Protein AF-A0A6P2NGZ5-F1 (afdb_monomer)

pLDDT: mean 77.09, std 21.37, range [30.56, 97.25]

Solvent-accessible surface area (backbone atoms only — not comparable to full-atom values): 7191 Å² total; per-residue (Å²): 136,80,86,73,79,89,61,86,54,45,86,47,71,86,65,58,62,72,56,55,51,50,40,60,77,66,50,38,72,83,60,34,51,68,55,57,45,31,73,75,40,67,64,70,45,71,59,50,76,79,65,37,74,49,74,68,31,39,50,52,50,52,53,35,40,76,71,25,47,60,45,35,41,33,40,24,44,73,50,99,85,70,42,37,24,35,30,42,38,46,42,67,55,73,81,79,72,92,73,89,81,86,84,76,80,79,72,94,78,68,79,47,80,27,54,34,45,43,71

Structure (mmCIF, N/CA/C/O backbone):
data_AF-A0A6P2NGZ5-F1
#
_entry.id   AF-A0A6P2NGZ5-F1
#
loop_
_atom_site.group_PDB
_atom_site.id
_atom_site.type_symbol
_atom_site.label_atom_id
_atom_site.label_alt_id
_atom_site.label_comp_id
_atom_site.label_asym_id
_atom_site.label_entity_id
_atom_site.label_seq_id
_atom_site.pdbx_PDB_ins_code
_atom_site.Cartn_x
_atom_site.Cartn_y
_atom_site.Cartn_z
_atom_site.occupancy
_atom_site.B_iso_or_equiv
_atom_site.auth_seq_id
_atom_site.auth_comp_id
_atom_site.auth_asym_id
_atom_site.auth_atom_id
_atom_site.pdbx_PDB_model_num
ATOM 1 N N . MET A 1 1 ? -7.197 5.105 23.621 1.00 37.38 1 MET A N 1
ATOM 2 C CA . MET A 1 1 ? -6.869 5.288 22.191 1.00 37.38 1 MET A CA 1
ATOM 3 C C . MET A 1 1 ? -5.358 5.395 22.084 1.00 37.38 1 MET A C 1
ATOM 5 O O . MET A 1 1 ? -4.811 6.483 22.178 1.00 37.38 1 MET A O 1
ATOM 9 N N . THR A 1 2 ? -4.663 4.263 22.057 1.00 38.53 2 THR A N 1
ATOM 10 C CA . THR A 1 2 ? -3.196 4.223 22.032 1.00 38.53 2 THR A CA 1
ATOM 11 C C . THR A 1 2 ? -2.743 4.503 20.604 1.00 38.53 2 THR A C 1
ATOM 13 O O . THR A 1 2 ? -3.074 3.744 19.697 1.00 38.53 2 THR A O 1
ATOM 16 N N . GLY A 1 3 ? -2.045 5.621 20.397 1.00 42.06 3 GLY A N 1
ATOM 17 C CA . GLY A 1 3 ? -1.433 5.972 19.118 1.00 42.06 3 GLY A CA 1
ATOM 18 C C . GLY A 1 3 ? -0.344 4.964 18.770 1.00 42.06 3 GLY A C 1
ATOM 19 O O . GLY A 1 3 ? 0.801 5.117 19.182 1.00 42.06 3 GLY A O 1
ATOM 20 N N . GLY A 1 4 ? -0.720 3.899 18.066 1.00 55.09 4 GLY A N 1
ATOM 21 C CA . GLY A 1 4 ? 0.222 2.941 17.512 1.00 55.09 4 GLY A CA 1
ATOM 22 C C . GLY A 1 4 ? 0.927 3.568 16.317 1.00 55.09 4 GLY A C 1
ATOM 23 O O . GLY A 1 4 ? 0.296 3.865 15.306 1.00 55.09 4 GLY A O 1
ATOM 24 N N . THR A 1 5 ? 2.233 3.788 16.429 1.00 62.03 5 THR A N 1
ATOM 25 C CA . THR A 1 5 ? 3.067 4.142 15.279 1.00 62.03 5 THR A CA 1
ATOM 26 C C . THR A 1 5 ? 3.086 2.961 14.314 1.00 62.03 5 THR A C 1
ATOM 28 O O . THR A 1 5 ? 3.597 1.899 14.671 1.00 62.03 5 THR A O 1
ATOM 31 N N . LEU A 1 6 ? 2.561 3.141 13.098 1.00 66.62 6 LEU A N 1
ATOM 32 C CA . LEU A 1 6 ? 2.711 2.146 12.037 1.00 66.62 6 LEU A CA 1
ATOM 33 C C . LEU A 1 6 ? 4.197 2.031 11.688 1.00 66.62 6 LEU A C 1
ATOM 35 O O . LEU A 1 6 ? 4.858 3.028 11.390 1.00 66.62 6 LEU A O 1
ATOM 39 N N . LYS A 1 7 ? 4.730 0.813 11.738 1.00 71.88 7 LYS A N 1
ATOM 40 C CA . LYS A 1 7 ? 6.103 0.514 11.335 1.00 71.88 7 LYS A CA 1
ATOM 41 C C . LYS A 1 7 ? 6.085 -0.435 10.148 1.00 71.88 7 LYS A C 1
ATOM 43 O O . LYS A 1 7 ? 5.131 -1.167 9.926 1.00 71.88 7 LYS A O 1
ATOM 48 N N . ILE A 1 8 ? 7.138 -0.357 9.341 1.00 73.19 8 ILE A N 1
ATOM 49 C CA . ILE A 1 8 ? 7.365 -1.318 8.269 1.00 73.19 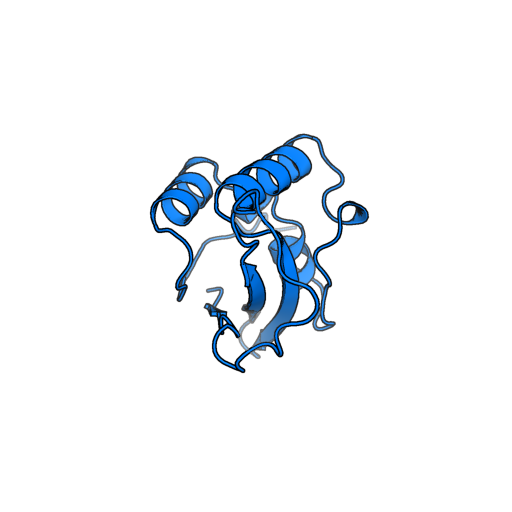8 ILE A CA 1
ATOM 50 C C . ILE A 1 8 ? 8.158 -2.472 8.870 1.00 73.19 8 ILE A C 1
ATOM 52 O O . ILE A 1 8 ? 9.348 -2.317 9.133 1.00 73.19 8 ILE A O 1
ATOM 56 N N . GLY A 1 9 ? 7.514 -3.621 9.031 1.00 76.19 9 GLY A N 1
ATOM 57 C CA . GLY A 1 9 ? 8.176 -4.874 9.357 1.00 76.19 9 GLY A CA 1
ATOM 58 C C . GLY A 1 9 ? 9.124 -5.362 8.268 1.00 76.19 9 GLY A C 1
ATOM 59 O O . GLY A 1 9 ? 10.340 -5.379 8.449 1.00 76.19 9 GLY A O 1
ATOM 60 N N . ARG A 1 10 ? 8.577 -5.787 7.119 1.00 81.81 10 ARG A N 1
ATOM 61 C CA . ARG A 1 10 ? 9.376 -6.365 6.027 1.00 81.81 10 ARG A CA 1
ATOM 62 C C . ARG A 1 10 ? 8.776 -6.111 4.647 1.00 81.81 10 ARG A C 1
ATOM 64 O O . ARG A 1 10 ? 7.707 -6.598 4.325 1.00 81.81 10 ARG A O 1
ATOM 71 N N . ILE A 1 11 ? 9.517 -5.452 3.761 1.00 80.25 11 ILE A N 1
ATOM 72 C CA . ILE A 1 11 ? 9.100 -5.303 2.357 1.00 80.25 11 ILE A CA 1
ATOM 73 C C . ILE A 1 11 ? 9.779 -6.375 1.507 1.00 80.25 11 ILE A C 1
ATOM 75 O O . ILE A 1 11 ? 11.004 -6.458 1.487 1.00 80.25 11 ILE A O 1
ATOM 79 N N . LEU A 1 12 ? 8.980 -7.158 0.779 1.00 83.81 12 LEU A N 1
ATOM 80 C CA . LEU A 1 12 ? 9.439 -8.033 -0.298 1.00 83.81 12 LEU A CA 1
ATOM 81 C C . LEU A 1 12 ? 8.868 -7.510 -1.604 1.00 83.81 12 LEU A C 1
ATOM 83 O O . LEU A 1 12 ? 7.679 -7.654 -1.862 1.00 83.81 12 LEU A O 1
ATOM 87 N N . SER A 1 13 ? 9.694 -6.851 -2.403 1.00 81.81 13 SER A N 1
ATOM 88 C CA . SER A 1 13 ? 9.228 -6.160 -3.595 1.00 81.81 13 SER A CA 1
ATOM 89 C C . SER A 1 13 ? 10.282 -6.205 -4.688 1.00 81.81 13 SER A C 1
ATOM 91 O O . SER A 1 13 ? 11.476 -6.200 -4.409 1.00 81.81 13 SER A O 1
ATOM 93 N N . ASN A 1 14 ? 9.811 -6.226 -5.926 1.00 82.50 14 ASN A N 1
ATOM 94 C CA . ASN A 1 14 ? 10.589 -5.986 -7.136 1.00 82.50 14 ASN A CA 1
ATOM 95 C C . ASN A 1 14 ? 10.386 -4.551 -7.669 1.00 82.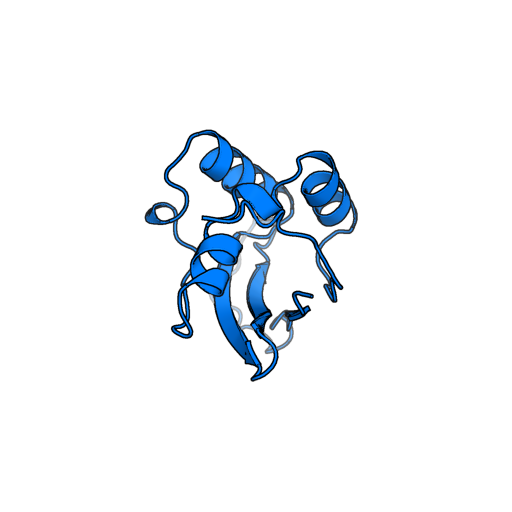50 14 ASN A C 1
ATOM 97 O O . ASN A 1 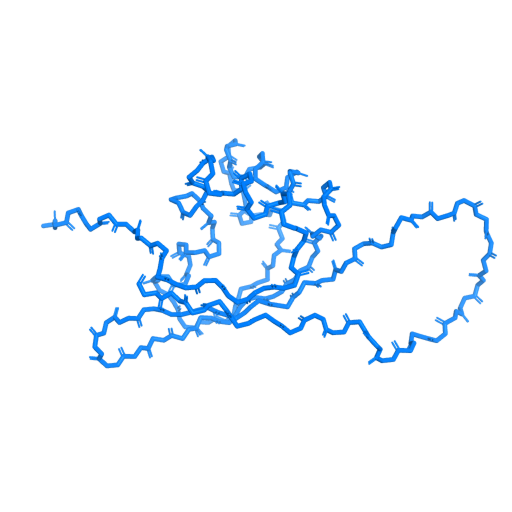14 ? 10.696 -4.279 -8.826 1.00 82.50 14 ASN A O 1
ATOM 101 N N . TYR A 1 15 ? 9.822 -3.642 -6.866 1.00 86.12 15 TYR A N 1
ATOM 102 C CA . TYR A 1 15 ? 9.737 -2.231 -7.233 1.00 86.12 15 TYR A CA 1
ATOM 103 C C . TYR A 1 15 ? 11.139 -1.639 -7.396 1.00 86.12 15 TYR A C 1
ATOM 105 O O . TYR A 1 15 ? 12.071 -2.095 -6.729 1.00 86.12 15 TYR A O 1
ATOM 113 N N . PRO A 1 16 ? 11.298 -0.589 -8.222 1.00 88.25 16 PRO A N 1
ATOM 114 C CA . PRO A 1 16 ? 12.570 0.112 -8.329 1.00 88.25 16 PRO A CA 1
ATOM 115 C C . PRO A 1 16 ? 13.070 0.533 -6.942 1.00 88.25 16 PRO A C 1
ATOM 117 O O . PRO A 1 16 ? 12.332 1.180 -6.196 1.00 88.25 16 PRO A O 1
ATOM 120 N N . GLU A 1 17 ? 14.318 0.210 -6.589 1.00 88.31 17 GLU A N 1
ATOM 121 C CA . GLU A 1 17 ? 14.842 0.522 -5.247 1.00 88.31 17 GLU A CA 1
ATOM 122 C C . GLU A 1 17 ? 14.783 2.029 -4.960 1.00 88.31 17 GLU A C 1
ATOM 124 O O . GLU A 1 17 ? 14.466 2.440 -3.850 1.00 88.31 17 GLU A O 1
ATOM 129 N N . ALA A 1 18 ? 14.967 2.869 -5.984 1.00 90.50 18 ALA A N 1
ATOM 130 C CA . ALA A 1 18 ? 14.803 4.317 -5.872 1.00 90.50 18 ALA A CA 1
ATOM 131 C C . ALA A 1 18 ? 13.399 4.730 -5.384 1.00 90.50 18 ALA A C 1
ATOM 133 O O . ALA A 1 18 ? 13.269 5.668 -4.596 1.00 90.50 18 ALA A O 1
ATOM 134 N N . TRP A 1 19 ? 12.349 4.015 -5.803 1.00 91.06 19 TRP A N 1
ATOM 135 C CA . TRP A 1 19 ? 11.002 4.234 -5.284 1.00 91.06 19 TRP A CA 1
ATOM 136 C C . TRP A 1 19 ? 10.878 3.770 -3.832 1.00 91.06 19 TRP A C 1
ATOM 138 O O . TRP A 1 19 ? 10.313 4.493 -3.013 1.00 91.06 19 TRP A O 1
ATOM 148 N N . LEU A 1 20 ? 11.426 2.599 -3.488 1.00 89.62 20 LEU A N 1
ATOM 149 C CA . LEU A 1 20 ? 11.391 2.083 -2.117 1.00 89.62 20 LEU A CA 1
ATOM 150 C C . LEU A 1 20 ? 12.127 3.011 -1.137 1.00 89.62 20 LEU A C 1
ATOM 152 O O . LEU A 1 20 ? 11.606 3.285 -0.054 1.00 89.62 20 LEU A O 1
ATOM 156 N N . SER A 1 21 ? 13.286 3.547 -1.520 1.00 91.06 21 SER A N 1
ATOM 157 C CA . SER A 1 21 ? 14.021 4.553 -0.742 1.00 91.06 21 SER A CA 1
ATOM 158 C C . SER A 1 21 ? 13.197 5.818 -0.546 1.00 91.06 21 SER A C 1
ATOM 160 O O . SER A 1 21 ? 12.948 6.209 0.595 1.00 91.06 21 SER A O 1
ATOM 162 N N . ARG A 1 22 ? 12.649 6.386 -1.630 1.00 92.19 22 ARG A N 1
ATOM 163 C CA . ARG A 1 22 ? 11.778 7.567 -1.550 1.00 92.19 22 ARG A CA 1
ATOM 164 C C . ARG A 1 22 ? 10.567 7.328 -0.648 1.00 92.19 22 ARG A C 1
ATOM 166 O O . ARG A 1 22 ? 10.199 8.201 0.134 1.00 92.19 22 ARG A O 1
ATOM 173 N N . TYR A 1 23 ? 9.952 6.152 -0.745 1.00 89.38 23 TYR A N 1
ATOM 174 C CA . TYR A 1 23 ? 8.797 5.775 0.062 1.00 89.38 23 TYR A CA 1
ATOM 175 C C . TYR A 1 23 ? 9.118 5.773 1.562 1.00 89.38 23 TYR A C 1
ATOM 177 O O . TYR A 1 23 ? 8.323 6.266 2.366 1.00 89.38 23 TYR A O 1
ATOM 185 N N . ARG A 1 24 ? 10.293 5.250 1.940 1.00 89.62 24 ARG A N 1
ATOM 186 C CA . ARG A 1 24 ? 10.781 5.244 3.328 1.00 89.62 24 ARG A CA 1
ATOM 187 C C . ARG A 1 24 ? 11.137 6.655 3.802 1.00 89.62 24 ARG A C 1
ATOM 189 O O . ARG A 1 24 ? 10.655 7.068 4.851 1.00 89.62 24 ARG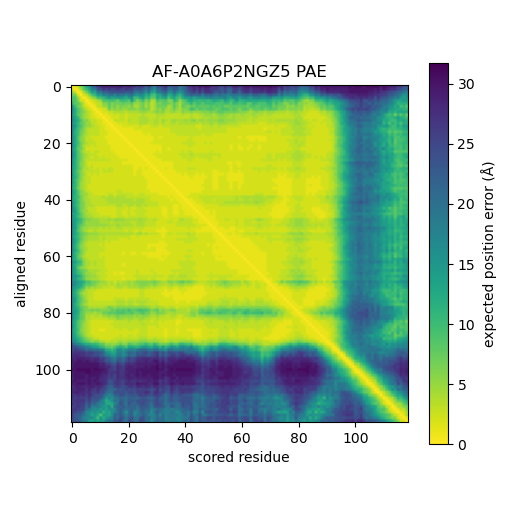 A O 1
ATOM 196 N N . GLU A 1 25 ? 11.917 7.402 3.021 1.00 93.12 25 GLU A N 1
ATOM 197 C CA . GLU A 1 25 ? 12.368 8.767 3.345 1.00 93.12 25 GLU A CA 1
ATOM 198 C C . GLU A 1 25 ? 11.205 9.738 3.561 1.00 93.12 25 GLU A C 1
ATOM 200 O O . GLU A 1 25 ? 11.240 10.575 4.460 1.00 93.12 25 GLU A O 1
ATOM 205 N N . ARG A 1 26 ? 10.148 9.612 2.753 1.00 92.06 26 ARG A N 1
ATOM 206 C CA . ARG A 1 26 ? 8.941 10.442 2.846 1.00 92.06 26 ARG A CA 1
ATOM 207 C C . ARG A 1 26 ? 7.915 9.920 3.854 1.00 92.06 26 ARG A C 1
ATOM 209 O O . ARG A 1 26 ? 6.827 10.481 3.938 1.00 92.06 26 ARG A O 1
ATOM 216 N N . ALA A 1 27 ? 8.233 8.852 4.591 1.00 90.06 27 ALA A N 1
ATOM 217 C CA . ALA A 1 27 ? 7.334 8.197 5.541 1.00 90.06 27 ALA A CA 1
ATOM 218 C C . ALA A 1 27 ? 5.948 7.871 4.945 1.00 90.06 27 ALA A C 1
ATOM 220 O O . ALA A 1 27 ? 4.924 7.940 5.630 1.00 90.06 27 ALA A O 1
ATOM 221 N N . TYR A 1 28 ? 5.906 7.477 3.666 1.00 90.75 28 TYR A N 1
ATOM 222 C CA . TYR A 1 28 ? 4.652 7.304 2.931 1.00 90.75 28 TYR A CA 1
ATOM 223 C C . TYR A 1 28 ? 3.745 6.208 3.499 1.00 90.75 28 TYR A C 1
ATOM 225 O O . TYR A 1 28 ? 2.542 6.262 3.271 1.00 90.75 28 TYR A O 1
ATOM 233 N N . LEU A 1 29 ? 4.261 5.279 4.317 1.00 89.25 29 LEU A N 1
ATOM 234 C CA . LEU A 1 29 ? 3.427 4.313 5.047 1.00 89.25 29 LEU A CA 1
ATOM 235 C C . LEU A 1 29 ? 2.307 4.984 5.851 1.00 89.25 29 LEU A C 1
ATOM 237 O O . LEU A 1 29 ? 1.203 4.454 5.889 1.00 89.25 29 LEU A O 1
ATOM 241 N N . MET A 1 30 ? 2.579 6.140 6.458 1.00 88.06 30 MET A N 1
ATOM 242 C CA . MET A 1 30 ? 1.623 6.811 7.341 1.00 88.06 30 MET A CA 1
ATOM 243 C C . MET A 1 30 ? 0.419 7.393 6.600 1.00 88.06 30 MET A C 1
ATOM 245 O O . MET A 1 30 ? -0.620 7.622 7.213 1.00 88.06 30 MET A O 1
ATOM 249 N N . ILE A 1 31 ? 0.566 7.648 5.300 1.00 92.50 31 ILE A N 1
ATOM 250 C CA . ILE A 1 31 ? -0.454 8.310 4.485 1.00 92.50 31 ILE A CA 1
ATOM 251 C C . ILE A 1 31 ? -0.968 7.433 3.342 1.00 92.50 31 ILE A C 1
ATOM 253 O O . ILE A 1 31 ? -1.966 7.790 2.722 1.00 92.50 31 ILE A O 1
ATOM 257 N N . ASP A 1 32 ? -0.308 6.309 3.047 1.00 92.81 32 ASP A N 1
ATOM 258 C CA . ASP A 1 32 ? -0.663 5.418 1.945 1.00 92.81 32 ASP A CA 1
ATOM 259 C C . ASP A 1 32 ? -2.085 4.864 2.143 1.00 92.81 32 ASP A C 1
ATOM 261 O O . ASP A 1 32 ? -2.309 4.077 3.070 1.00 92.81 32 ASP A O 1
ATOM 265 N N . PRO A 1 33 ? -3.050 5.220 1.273 1.00 94.19 33 PRO A N 1
ATOM 266 C CA . PRO A 1 33 ? -4.424 4.753 1.411 1.00 94.19 33 PRO A CA 1
ATOM 267 C C . PRO A 1 33 ? -4.530 3.229 1.322 1.00 94.19 33 PRO A C 1
ATOM 269 O O . PRO A 1 33 ? -5.426 2.652 1.930 1.00 94.19 33 PRO A O 1
ATOM 272 N N . ILE A 1 34 ? -3.598 2.556 0.638 1.00 93.75 34 ILE A N 1
ATOM 273 C CA . ILE A 1 34 ? -3.537 1.092 0.600 1.00 93.75 34 ILE A CA 1
ATOM 274 C C . ILE A 1 34 ? -3.158 0.532 1.971 1.00 93.75 34 ILE A C 1
ATOM 276 O O . ILE A 1 34 ? -3.758 -0.444 2.420 1.00 93.75 34 ILE A O 1
ATOM 280 N N . ALA A 1 35 ? -2.169 1.130 2.638 1.00 91.50 35 ALA A N 1
ATOM 281 C CA . ALA A 1 35 ? -1.752 0.702 3.969 1.00 91.50 35 ALA A CA 1
ATOM 282 C C . ALA A 1 35 ? -2.862 0.960 4.996 1.00 91.50 35 ALA A C 1
ATOM 284 O O . ALA A 1 35 ? -3.208 0.066 5.762 1.00 91.50 35 ALA A O 1
ATOM 285 N N . LEU A 1 36 ? -3.478 2.143 4.956 1.00 92.19 36 LEU A N 1
ATOM 286 C CA . LEU A 1 36 ? -4.589 2.507 5.838 1.00 92.19 36 LEU A CA 1
ATOM 287 C C . LEU A 1 36 ? -5.817 1.604 5.635 1.00 92.19 36 LEU A C 1
ATOM 289 O O . LEU A 1 36 ? -6.426 1.155 6.608 1.00 92.19 36 LEU A O 1
ATOM 293 N N . HIS A 1 37 ? -6.156 1.280 4.383 1.00 94.31 37 HIS A N 1
ATOM 294 C CA . HIS A 1 37 ? -7.205 0.306 4.070 1.00 94.31 37 HIS A CA 1
ATOM 295 C C . HIS A 1 37 ? -6.860 -1.078 4.617 1.00 94.31 37 HIS A C 1
ATOM 297 O O . HIS A 1 37 ? -7.686 -1.705 5.277 1.00 94.31 37 HIS A O 1
ATOM 303 N N . ALA A 1 38 ? -5.620 -1.532 4.417 1.00 91.19 38 ALA A N 1
ATOM 304 C CA . ALA A 1 38 ? -5.175 -2.823 4.923 1.00 91.19 38 ALA A CA 1
ATOM 305 C C . ALA A 1 38 ? -5.226 -2.915 6.452 1.00 91.19 38 ALA A C 1
ATOM 307 O O . ALA A 1 38 ? -5.422 -4.006 6.961 1.00 91.19 38 ALA A O 1
ATOM 308 N N . MET A 1 39 ? -5.116 -1.811 7.195 1.00 89.38 39 MET A N 1
ATOM 309 C CA . MET A 1 39 ? -5.266 -1.822 8.658 1.00 89.38 39 MET A CA 1
ATOM 310 C C . MET A 1 39 ? -6.708 -2.035 9.134 1.00 89.38 39 MET A C 1
ATOM 312 O O . MET A 1 39 ? -6.918 -2.403 10.286 1.00 89.38 39 MET A O 1
ATOM 316 N N . SER A 1 40 ? -7.705 -1.772 8.288 1.00 91.25 40 SER A N 1
ATOM 317 C CA . SER A 1 40 ? -9.116 -1.706 8.697 1.00 91.25 40 SER A CA 1
ATOM 318 C C . SER A 1 40 ? -10.034 -2.667 7.943 1.00 91.25 40 SER A C 1
ATOM 320 O O . SER A 1 40 ? -11.175 -2.864 8.355 1.00 91.25 40 SER A O 1
ATOM 322 N N . SER A 1 41 ? -9.553 -3.291 6.865 1.00 94.12 41 SER A N 1
ATOM 323 C CA . SER A 1 41 ? -10.347 -4.171 6.011 1.00 94.12 41 SER A CA 1
ATOM 324 C C . SER A 1 41 ? -9.538 -5.360 5.492 1.00 94.12 41 SER A C 1
ATOM 326 O O . SER A 1 41 ? -8.328 -5.270 5.304 1.00 94.12 41 SER A O 1
ATOM 328 N N . LEU A 1 42 ? -10.243 -6.459 5.209 1.00 93.62 42 LEU A N 1
ATOM 329 C CA . LEU A 1 42 ? -9.743 -7.639 4.493 1.00 93.62 42 LEU A CA 1
ATOM 330 C C . LEU A 1 42 ? -10.161 -7.657 3.014 1.00 93.62 42 LEU A C 1
ATOM 332 O O . LEU A 1 42 ? -9.774 -8.550 2.263 1.00 93.62 42 LEU A O 1
ATOM 336 N N . THR A 1 43 ? -10.974 -6.693 2.574 1.00 97.25 43 THR A N 1
ATOM 337 C CA . THR A 1 43 ? -11.443 -6.649 1.186 1.00 97.25 43 THR A CA 1
ATOM 338 C C . THR A 1 43 ? -10.331 -6.172 0.254 1.00 97.25 43 THR A C 1
ATOM 340 O O . THR A 1 43 ? -9.592 -5.251 0.622 1.00 97.25 43 THR A O 1
ATOM 343 N N . PRO A 1 44 ? -10.234 -6.705 -0.977 1.00 95.94 44 PRO A N 1
ATOM 344 C CA . PRO A 1 44 ? -9.320 -6.162 -1.971 1.00 95.94 44 PRO A CA 1
ATOM 345 C C . PRO A 1 44 ? -9.603 -4.680 -2.250 1.00 95.94 44 PRO A C 1
ATOM 347 O O . PRO A 1 44 ? -10.759 -4.249 -2.233 1.00 95.94 44 PRO A O 1
ATOM 350 N N . ILE A 1 45 ? -8.555 -3.907 -2.528 1.00 95.44 45 ILE A N 1
ATOM 351 C CA . ILE A 1 45 ? -8.644 -2.491 -2.905 1.00 95.44 45 ILE A CA 1
ATOM 352 C C . ILE A 1 45 ? -7.960 -2.257 -4.250 1.00 95.44 45 ILE A C 1
ATOM 354 O O . ILE A 1 45 ? -6.817 -2.657 -4.468 1.00 95.44 45 ILE A O 1
ATOM 358 N N . ILE A 1 46 ? -8.676 -1.599 -5.160 1.00 95.12 46 ILE A N 1
ATOM 359 C CA . ILE A 1 46 ? -8.164 -1.210 -6.476 1.00 95.12 46 ILE A CA 1
ATOM 360 C C . ILE A 1 46 ? -7.498 0.159 -6.356 1.00 95.12 46 ILE A C 1
ATOM 362 O O . ILE A 1 46 ? -8.059 1.090 -5.777 1.00 95.12 46 ILE A O 1
ATOM 366 N N . TRP A 1 47 ? -6.309 0.289 -6.935 1.00 92.44 47 TRP A N 1
ATOM 367 C CA . TRP A 1 47 ? -5.571 1.542 -6.990 1.00 92.44 47 TRP A CA 1
ATOM 368 C C . TRP A 1 47 ? -6.237 2.443 -8.030 1.00 92.44 47 TRP A C 1
ATOM 370 O O . TRP A 1 47 ? -6.052 2.259 -9.229 1.00 92.44 47 TRP A O 1
ATOM 380 N N . CYS A 1 48 ? -7.026 3.416 -7.583 1.00 89.81 48 CYS A N 1
ATOM 381 C CA . CYS A 1 48 ? -7.642 4.414 -8.453 1.00 89.81 48 CYS A CA 1
ATOM 382 C C . CYS A 1 48 ? -7.463 5.815 -7.871 1.00 89.81 48 CYS A C 1
ATOM 384 O O . CYS A 1 48 ? -7.279 5.983 -6.669 1.00 89.81 48 CYS A O 1
ATOM 386 N N . ASP A 1 49 ? -7.544 6.852 -8.699 1.00 90.25 49 ASP A N 1
ATOM 387 C CA . ASP A 1 49 ? -7.223 8.213 -8.244 1.00 90.25 49 ASP A CA 1
ATOM 388 C C . ASP A 1 49 ? -8.156 8.715 -7.127 1.00 90.25 49 ASP A C 1
ATOM 390 O O . ASP A 1 49 ? -7.776 9.572 -6.336 1.00 90.25 49 ASP A O 1
ATOM 394 N N . ARG A 1 50 ? -9.343 8.109 -6.982 1.00 92.56 50 ARG A N 1
ATOM 395 C CA . ARG A 1 50 ? -10.294 8.415 -5.906 1.00 92.56 50 ARG A CA 1
ATOM 396 C C . ARG A 1 50 ? -9.785 8.040 -4.510 1.00 92.56 50 ARG A C 1
ATOM 398 O O . ARG A 1 50 ? -10.149 8.725 -3.561 1.00 92.56 50 ARG A O 1
ATOM 405 N N . ILE A 1 51 ? -8.986 6.976 -4.363 1.00 94.19 51 ILE A N 1
ATOM 406 C CA . ILE A 1 51 ? -8.506 6.552 -3.033 1.00 94.19 51 ILE A CA 1
ATOM 407 C C . ILE A 1 51 ? -7.346 7.423 -2.526 1.00 94.19 51 ILE A C 1
ATOM 409 O O . ILE A 1 51 ? -7.063 7.426 -1.334 1.00 94.19 51 ILE A O 1
ATOM 413 N N . PHE A 1 52 ? -6.703 8.192 -3.411 1.00 94.31 52 PHE A N 1
ATOM 414 C CA . PHE A 1 52 ? -5.646 9.148 -3.075 1.00 94.31 52 PHE A CA 1
ATOM 415 C C . PHE A 1 52 ? -6.257 10.547 -2.900 1.00 94.31 52 PHE A C 1
ATOM 417 O O . PHE A 1 52 ? -6.202 11.403 -3.785 1.00 94.31 52 PHE A O 1
ATOM 424 N N . ALA A 1 53 ? -6.912 10.755 -1.760 1.00 93.69 53 ALA A N 1
ATOM 425 C CA . ALA A 1 53 ? -7.769 11.910 -1.523 1.00 93.69 53 ALA A CA 1
ATOM 426 C C . ALA A 1 53 ? -6.995 13.179 -1.134 1.00 93.69 53 ALA A C 1
ATOM 428 O O . ALA A 1 53 ? -7.328 14.259 -1.631 1.00 93.69 53 ALA A O 1
ATOM 429 N N . THR A 1 54 ? -5.984 13.066 -0.265 1.00 96.25 54 THR A N 1
ATOM 430 C CA . THR A 1 54 ? -5.220 14.229 0.223 1.00 96.25 54 THR A CA 1
ATOM 431 C C . THR A 1 54 ? -4.154 14.681 -0.773 1.00 96.25 54 THR A C 1
ATOM 433 O O . THR A 1 54 ? -3.781 13.945 -1.689 1.00 96.25 54 THR A O 1
ATOM 436 N N . THR A 1 55 ? -3.636 15.897 -0.598 1.00 95.88 55 THR A N 1
ATOM 437 C CA . THR A 1 55 ? -2.545 16.425 -1.429 1.00 95.88 55 THR A CA 1
ATOM 438 C C . THR A 1 55 ? -1.313 15.524 -1.360 1.00 95.88 55 THR A C 1
ATOM 440 O O . THR A 1 55 ? -0.767 15.143 -2.390 1.00 95.88 55 THR A O 1
ATOM 443 N N . GLU A 1 56 ? -0.940 15.081 -0.164 1.00 95.50 56 GLU A N 1
ATOM 444 C CA . GLU A 1 56 ? 0.209 14.207 0.078 1.00 95.50 56 GLU A CA 1
ATOM 445 C C . GLU A 1 56 ? -0.009 12.813 -0.530 1.00 95.50 56 GLU A C 1
ATOM 447 O O . GLU A 1 56 ? 0.907 12.219 -1.099 1.00 95.50 56 GLU A O 1
ATOM 452 N N . GLN A 1 57 ? -1.241 12.295 -0.476 1.00 95.44 57 GLN A N 1
ATOM 453 C CA . GLN A 1 57 ? -1.598 11.038 -1.137 1.00 95.44 57 GLN A CA 1
ATOM 454 C C . GLN A 1 57 ? -1.515 11.152 -2.662 1.00 95.44 57 GLN A C 1
ATOM 456 O O . GLN A 1 57 ? -1.072 10.217 -3.330 1.00 95.44 57 GLN A O 1
ATOM 461 N N . ARG A 1 58 ? -1.898 12.299 -3.231 1.00 95.44 58 ARG A N 1
ATOM 462 C CA . ARG A 1 58 ? -1.738 12.564 -4.667 1.00 95.44 58 ARG A CA 1
ATOM 463 C C . ARG A 1 58 ? -0.271 12.685 -5.059 1.00 95.44 58 ARG A C 1
ATOM 465 O O . ARG A 1 58 ? 0.109 12.164 -6.102 1.00 95.44 58 ARG 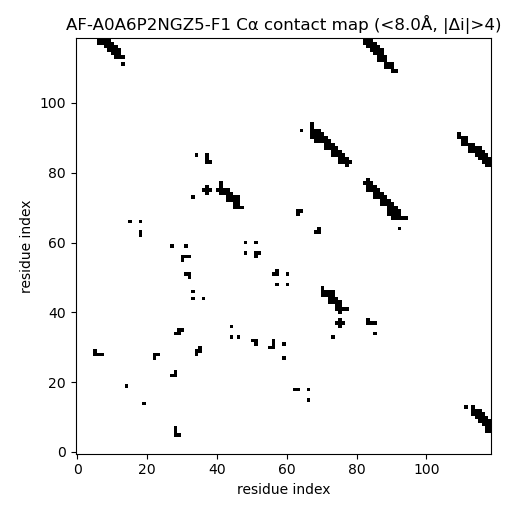A O 1
ATOM 472 N N . GLU A 1 59 ? 0.570 13.296 -4.229 1.00 95.56 59 GLU A N 1
ATOM 473 C CA . GLU A 1 59 ? 2.020 13.323 -4.454 1.00 95.56 59 GLU A CA 1
ATOM 474 C C . GLU A 1 59 ? 2.630 11.920 -4.438 1.00 95.56 59 GLU A C 1
ATOM 476 O O . GLU A 1 59 ? 3.418 11.583 -5.322 1.00 95.56 59 GLU A O 1
ATOM 481 N N . LEU A 1 60 ? 2.230 11.077 -3.480 1.00 93.88 60 LEU A N 1
ATOM 482 C CA . LEU A 1 60 ? 2.599 9.662 -3.450 1.00 93.88 60 LEU A CA 1
ATOM 483 C C . LEU A 1 60 ? 2.168 8.973 -4.750 1.00 93.88 60 LEU A C 1
ATOM 485 O O . LEU A 1 60 ? 2.976 8.286 -5.379 1.00 93.88 60 LEU A O 1
ATOM 489 N N . ARG A 1 61 ? 0.926 9.199 -5.197 1.00 93.38 61 ARG A N 1
ATOM 490 C CA . ARG A 1 61 ? 0.393 8.630 -6.440 1.00 93.38 61 ARG A CA 1
ATOM 491 C C . ARG A 1 61 ? 1.212 9.049 -7.659 1.00 93.38 61 ARG A C 1
ATOM 493 O O . ARG A 1 61 ? 1.617 8.188 -8.440 1.00 93.38 61 ARG A O 1
ATOM 500 N N . ILE A 1 62 ? 1.482 10.341 -7.813 1.00 93.75 62 ILE A N 1
ATOM 501 C CA . ILE A 1 62 ? 2.284 10.892 -8.914 1.00 93.75 62 ILE A CA 1
ATOM 502 C C . ILE A 1 62 ? 3.703 10.324 -8.872 1.00 93.75 62 ILE A C 1
ATOM 504 O O . ILE A 1 62 ? 4.192 9.831 -9.886 1.00 93.7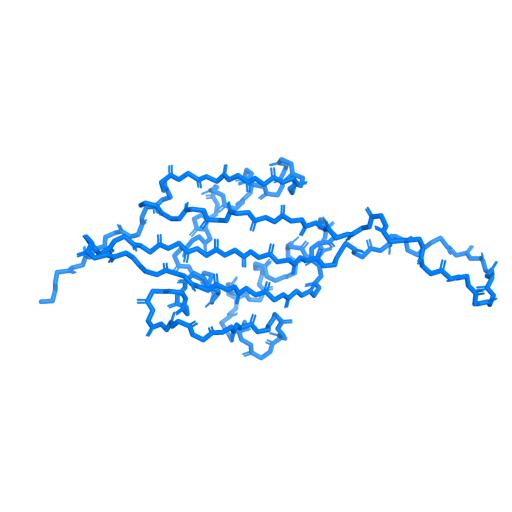5 62 ILE A O 1
ATOM 508 N N . GLY A 1 63 ? 4.330 10.317 -7.693 1.00 92.12 63 GLY A N 1
ATOM 509 C CA . GLY A 1 63 ? 5.650 9.734 -7.488 1.00 92.12 63 GLY A CA 1
ATOM 510 C C . GLY A 1 63 ? 5.690 8.273 -7.925 1.00 92.12 63 GLY A C 1
ATOM 511 O O . GLY A 1 63 ? 6.538 7.914 -8.727 1.00 92.12 63 GLY A O 1
ATOM 512 N N . SER A 1 64 ? 4.729 7.454 -7.489 1.00 90.31 64 SER A N 1
ATOM 513 C CA . SER A 1 64 ? 4.664 6.034 -7.864 1.00 90.31 64 SER A CA 1
ATOM 514 C C . SER A 1 64 ? 4.577 5.836 -9.386 1.00 90.31 64 SER A C 1
ATOM 516 O O . SER A 1 64 ? 5.309 5.017 -9.943 1.00 90.31 64 SER A O 1
ATOM 518 N N . ARG A 1 65 ? 3.774 6.658 -10.081 1.00 90.75 65 ARG A N 1
ATOM 519 C CA . ARG A 1 65 ? 3.630 6.619 -11.546 1.00 90.75 65 ARG A CA 1
ATOM 520 C C . ARG A 1 65 ? 4.931 6.956 -12.273 1.00 90.75 65 ARG A C 1
ATOM 522 O O . ARG A 1 65 ? 5.215 6.322 -13.283 1.00 90.75 65 ARG A O 1
ATOM 529 N N . MET A 1 66 ? 5.738 7.884 -11.752 1.00 90.50 66 MET A N 1
ATOM 530 C CA . MET A 1 66 ? 7.054 8.213 -12.330 1.00 90.50 66 MET A CA 1
ATOM 531 C C . MET A 1 66 ? 8.027 7.025 -12.310 1.00 90.50 66 MET A C 1
ATOM 533 O O . MET A 1 66 ? 8.925 6.962 -13.141 1.00 90.50 66 MET A O 1
ATOM 537 N N . TYR A 1 67 ? 7.828 6.067 -11.402 1.00 88.12 67 TYR A N 1
ATOM 538 C CA . TYR A 1 67 ? 8.585 4.811 -11.340 1.00 88.12 67 TYR A CA 1
ATOM 539 C C . TYR A 1 67 ? 7.853 3.638 -12.019 1.00 88.12 67 TYR A C 1
ATOM 541 O O . TYR A 1 67 ? 8.166 2.480 -11.759 1.00 88.12 67 TYR A O 1
ATOM 549 N N . GLY A 1 68 ? 6.854 3.918 -12.864 1.00 87.88 68 GLY A N 1
ATOM 550 C CA . GLY A 1 68 ? 6.089 2.910 -13.603 1.00 87.88 68 GLY A CA 1
ATOM 551 C C . GLY A 1 68 ? 4.987 2.217 -12.796 1.00 87.88 68 GLY A C 1
ATOM 552 O O . GLY A 1 68 ? 4.271 1.387 -13.348 1.00 87.88 68 GLY A O 1
ATOM 553 N N . LEU A 1 69 ? 4.789 2.562 -11.520 1.00 89.19 69 LEU A N 1
ATOM 554 C CA . LEU A 1 69 ? 3.794 1.938 -10.642 1.00 89.19 69 LEU A CA 1
ATOM 555 C C . LEU A 1 69 ? 2.432 2.615 -10.824 1.00 89.19 69 LEU A C 1
ATOM 557 O O . LEU A 1 69 ? 2.028 3.506 -10.073 1.00 89.19 69 LEU A O 1
ATOM 561 N N . SER A 1 70 ? 1.744 2.221 -11.893 1.00 84.94 70 SER A N 1
ATOM 562 C CA . SER A 1 70 ? 0.489 2.835 -12.318 1.00 84.94 70 SER A CA 1
ATOM 563 C C . SER A 1 70 ? -0.708 2.216 -11.599 1.00 84.94 70 SER A C 1
ATOM 565 O O . SER A 1 70 ? -1.026 2.615 -10.486 1.00 84.94 70 SER A O 1
ATOM 567 N N . ASP A 1 71 ? -1.406 1.277 -12.206 1.00 85.62 71 ASP A N 1
ATOM 568 C CA . ASP A 1 71 ? -2.648 0.729 -11.671 1.00 85.62 71 ASP A CA 1
ATOM 569 C C . ASP A 1 71 ? -2.413 -0.658 -11.100 1.00 85.62 71 ASP A C 1
ATOM 571 O O . ASP A 1 71 ? -1.540 -1.394 -11.553 1.00 85.62 71 ASP A O 1
ATOM 575 N N . GLY A 1 72 ? -3.188 -1.018 -10.090 1.00 90.69 72 GLY A N 1
ATOM 576 C CA . GLY A 1 72 ? -2.975 -2.256 -9.369 1.00 90.69 72 GLY A CA 1
ATOM 577 C C . GLY A 1 72 ? -4.119 -2.601 -8.442 1.00 90.69 72 GLY A C 1
ATOM 578 O O . GLY A 1 72 ? -5.111 -1.879 -8.328 1.00 90.69 72 GLY A O 1
ATOM 579 N N . VAL A 1 73 ? -3.962 -3.727 -7.770 1.00 94.12 73 VAL A N 1
ATOM 580 C CA . VAL A 1 73 ? -4.883 -4.216 -6.753 1.00 94.12 73 VAL A CA 1
ATOM 581 C C . VAL A 1 73 ? -4.081 -4.701 -5.560 1.00 94.12 73 VAL A C 1
ATOM 583 O O . VAL A 1 73 ? -3.012 -5.289 -5.716 1.00 94.12 73 VAL A O 1
ATOM 586 N N . SER A 1 74 ? -4.599 -4.445 -4.367 1.00 95.19 74 SER A N 1
ATOM 587 C CA . SER A 1 74 ? -4.005 -4.889 -3.115 1.00 95.19 74 SER A CA 1
ATOM 588 C C . SER A 1 74 ? -4.963 -5.759 -2.321 1.00 95.19 74 SER A C 1
ATOM 590 O O . SER A 1 74 ? -6.147 -5.453 -2.220 1.00 95.19 74 SER A O 1
ATOM 592 N N . PHE A 1 75 ? -4.424 -6.817 -1.727 1.00 95.12 75 PHE A N 1
ATOM 593 C CA . PHE A 1 75 ? -5.120 -7.817 -0.931 1.00 95.12 75 PHE A CA 1
ATOM 594 C C . PHE A 1 75 ? -4.597 -7.763 0.505 1.00 95.12 75 PHE A C 1
ATOM 596 O O . PHE A 1 75 ? -3.475 -8.209 0.758 1.00 95.12 75 PHE A O 1
ATOM 603 N N . PRO A 1 76 ? -5.354 -7.185 1.446 1.00 94.25 76 PRO A N 1
ATOM 604 C CA . PRO A 1 76 ? -5.003 -7.232 2.857 1.00 94.25 76 PRO A CA 1
ATOM 605 C C . PRO A 1 76 ? -5.135 -8.647 3.433 1.00 94.25 76 PRO A C 1
ATOM 607 O O . PRO A 1 76 ? -5.978 -9.431 3.003 1.00 94.25 76 PRO A O 1
ATOM 610 N N . ALA A 1 77 ? -4.336 -8.953 4.448 1.00 89.44 77 ALA A N 1
ATOM 611 C CA . ALA A 1 77 ? -4.433 -10.168 5.243 1.00 89.44 77 ALA A CA 1
ATOM 612 C C . ALA A 1 77 ? -4.114 -9.840 6.701 1.00 89.44 77 ALA A C 1
ATOM 614 O O . ALA A 1 77 ? -3.148 -9.136 6.969 1.00 89.44 77 ALA A O 1
ATOM 615 N N . HIS A 1 78 ? -4.893 -10.351 7.649 1.00 89.56 78 HIS A N 1
ATOM 616 C CA . HIS A 1 78 ? -4.625 -10.196 9.083 1.00 89.56 78 HIS A CA 1
ATOM 617 C C . HIS A 1 78 ? -4.355 -11.558 9.694 1.00 89.56 78 HIS A C 1
ATOM 619 O O . HIS A 1 78 ? -4.968 -12.550 9.296 1.00 89.56 78 HIS A O 1
ATOM 625 N N . ASN A 1 79 ? -3.466 -11.615 10.679 1.00 85.25 79 ASN A N 1
ATOM 626 C CA . ASN A 1 79 ? -3.282 -12.818 11.476 1.00 85.25 79 ASN A CA 1
ATOM 627 C C . ASN A 1 79 ? -3.941 -12.686 12.861 1.00 85.25 79 ASN A C 1
ATOM 629 O O . ASN A 1 79 ? -4.341 -11.611 13.304 1.00 85.25 79 ASN A O 1
ATOM 633 N N . ARG A 1 80 ? -4.022 -13.810 13.579 1.00 85.31 80 ARG A N 1
ATOM 634 C CA . ARG A 1 80 ? -4.598 -13.877 14.935 1.00 85.31 80 ARG A CA 1
ATOM 635 C C . ARG A 1 80 ? -3.823 -13.089 16.001 1.00 85.31 80 ARG A C 1
ATOM 637 O O . ARG A 1 80 ? -4.326 -12.930 17.106 1.00 85.31 80 ARG A O 1
ATOM 644 N N . HIS A 1 81 ? -2.595 -12.672 15.703 1.00 83.19 81 HIS A N 1
ATOM 645 C CA . HIS A 1 81 ? -1.726 -11.924 16.610 1.00 83.19 81 HIS A CA 1
ATOM 646 C C . HIS A 1 81 ? -1.867 -10.404 16.433 1.00 83.19 81 HIS A C 1
ATOM 648 O O . HIS A 1 81 ? -1.270 -9.653 17.197 1.00 83.19 81 HIS A O 1
ATOM 654 N N . GLY A 1 82 ? -2.705 -9.958 15.491 1.00 80.56 82 GLY A N 1
ATOM 655 C CA . GLY A 1 82 ? -2.909 -8.544 15.190 1.00 80.56 82 GLY A CA 1
ATOM 656 C C . GLY A 1 82 ? -1.929 -7.993 14.157 1.00 80.56 82 GLY A C 1
ATOM 657 O O . GLY A 1 82 ? -1.982 -6.798 13.870 1.00 80.56 82 GLY A O 1
ATOM 658 N N . ASP A 1 83 ? -1.081 -8.842 13.570 1.00 84.00 83 ASP A N 1
ATOM 659 C CA . ASP A 1 83 ? -0.227 -8.426 12.466 1.00 84.00 83 ASP A CA 1
ATOM 660 C C . ASP A 1 83 ? -1.083 -8.269 11.211 1.00 84.00 83 ASP A C 1
ATOM 662 O O . ASP A 1 83 ? -1.915 -9.121 10.864 1.00 84.00 83 ASP A O 1
ATOM 666 N N . VAL A 1 84 ? -0.847 -7.169 10.515 1.00 87.44 84 VAL A N 1
ATOM 667 C CA . VAL A 1 84 ? -1.438 -6.892 9.212 1.00 87.44 84 VAL A CA 1
ATOM 668 C C . VAL A 1 84 ? -0.425 -7.290 8.157 1.00 87.44 84 VAL A C 1
ATOM 670 O O . VAL A 1 84 ? 0.766 -7.223 8.383 1.00 87.44 84 VAL A O 1
ATOM 673 N N . ALA A 1 85 ? -0.872 -7.703 6.988 1.00 87.31 85 ALA A N 1
ATOM 674 C CA . ALA A 1 85 ? -0.087 -7.843 5.782 1.00 87.31 85 ALA A CA 1
ATOM 675 C C . ALA A 1 85 ? -0.939 -7.376 4.607 1.00 87.31 85 ALA A C 1
ATOM 677 O O . ALA A 1 85 ? -2.153 -7.203 4.694 1.00 87.31 85 ALA A O 1
ATOM 678 N N . CYS A 1 86 ? -0.289 -7.130 3.490 1.00 88.50 86 CYS A N 1
ATOM 679 C CA . CYS A 1 86 ? -0.913 -6.719 2.255 1.00 88.50 86 CYS A CA 1
ATOM 680 C C . CYS A 1 86 ? -0.177 -7.429 1.116 1.00 88.50 86 CYS A C 1
ATOM 682 O O . CYS A 1 86 ? 0.950 -7.873 1.264 1.00 88.50 86 CYS A O 1
ATOM 684 N N . VAL A 1 87 ? -0.790 -7.613 -0.032 1.00 90.44 87 VAL A N 1
ATOM 685 C CA . VAL A 1 87 ? -0.133 -8.188 -1.210 1.00 90.44 87 VAL A CA 1
ATOM 686 C C . VAL A 1 87 ? -0.616 -7.346 -2.363 1.00 90.44 87 VAL A C 1
ATOM 688 O O . VAL A 1 87 ? -1.822 -7.229 -2.543 1.00 90.44 87 VAL A O 1
ATOM 691 N N . SER A 1 88 ? 0.283 -6.704 -3.098 1.00 88.94 88 SER A N 1
ATOM 692 C CA . SER A 1 88 ? -0.115 -5.794 -4.173 1.00 88.94 88 SER A CA 1
ATOM 693 C C . SER A 1 88 ? 0.380 -6.319 -5.505 1.00 88.94 88 SER A C 1
ATOM 695 O O . SER A 1 88 ? 1.527 -6.723 -5.617 1.00 88.94 88 SER A O 1
ATOM 697 N N . PHE A 1 89 ? -0.468 -6.265 -6.519 1.00 89.62 89 PHE A N 1
ATOM 698 C CA . PHE A 1 89 ? -0.106 -6.536 -7.903 1.00 89.62 89 PHE A CA 1
ATOM 699 C C . PHE A 1 89 ? -0.274 -5.236 -8.667 1.00 89.62 89 PHE A C 1
ATOM 701 O O . PHE A 1 89 ? -1.355 -4.644 -8.637 1.00 89.62 89 PHE A O 1
ATOM 708 N N . VAL A 1 90 ? 0.793 -4.767 -9.307 1.00 87.94 90 VAL A N 1
ATOM 709 C CA . VAL A 1 90 ? 0.802 -3.473 -9.994 1.00 87.94 90 VAL A CA 1
ATOM 710 C C . VAL A 1 90 ? 1.270 -3.661 -11.419 1.00 87.94 90 VAL A C 1
ATOM 712 O O . VAL A 1 90 ? 2.287 -4.298 -11.683 1.00 87.94 90 VAL A O 1
ATOM 715 N N . ARG A 1 91 ? 0.511 -3.075 -12.337 1.00 83.81 91 ARG A N 1
ATOM 716 C CA . ARG A 1 91 ? 0.863 -2.962 -13.739 1.00 83.81 91 ARG A CA 1
ATOM 717 C C . ARG A 1 91 ? 1.989 -1.950 -13.881 1.00 83.81 91 ARG A C 1
ATOM 719 O O . ARG A 1 91 ? 1.817 -0.761 -13.579 1.00 83.81 91 ARG A O 1
ATOM 726 N N . GLN A 1 92 ? 3.112 -2.422 -14.403 1.00 75.75 92 GLN A N 1
ATOM 727 C CA . GLN A 1 92 ? 4.173 -1.539 -14.842 1.00 75.75 92 GLN A CA 1
ATOM 728 C C . GLN A 1 92 ? 3.712 -0.833 -16.117 1.00 75.75 92 GLN A C 1
ATOM 730 O O . GLN A 1 92 ? 3.401 -1.479 -17.117 1.00 75.75 92 GLN A O 1
ATOM 735 N N . ALA A 1 93 ? 3.598 0.493 -16.077 1.00 67.06 93 ALA A N 1
ATOM 736 C CA . ALA A 1 93 ? 3.351 1.244 -17.299 1.00 67.06 93 ALA A CA 1
ATOM 737 C C . ALA A 1 93 ? 4.570 1.076 -18.214 1.00 67.06 93 ALA A C 1
ATOM 739 O O . ALA A 1 93 ? 5.700 1.334 -17.790 1.00 67.06 93 ALA A O 1
ATOM 740 N N . ARG A 1 94 ? 4.348 0.631 -19.457 1.00 56.59 94 ARG A N 1
ATOM 741 C CA . ARG A 1 94 ? 5.381 0.721 -20.489 1.00 56.59 94 ARG A CA 1
ATOM 742 C C . ARG A 1 94 ? 5.667 2.199 -20.708 1.00 56.59 94 ARG A C 1
ATOM 744 O O . ARG A 1 94 ? 4.731 2.992 -20.817 1.00 56.59 94 ARG A O 1
ATOM 751 N N . VAL A 1 95 ? 6.946 2.563 -20.760 1.00 51.00 95 VAL A N 1
ATOM 752 C CA . VAL A 1 95 ? 7.327 3.802 -21.436 1.00 51.00 95 VAL A CA 1
ATOM 753 C C . VAL A 1 95 ? 6.791 3.632 -22.851 1.00 51.00 95 VAL A C 1
ATOM 755 O O . VAL A 1 95 ? 7.140 2.658 -23.514 1.00 51.00 95 VAL A O 1
ATOM 758 N N . SER A 1 96 ? 5.840 4.469 -23.251 1.00 47.28 96 SER A N 1
ATOM 759 C CA . SER A 1 96 ? 5.380 4.501 -24.631 1.00 47.28 96 SER A CA 1
ATOM 760 C C . SER A 1 96 ? 6.587 4.863 -25.486 1.00 47.28 96 SER A C 1
ATOM 762 O O . SER A 1 96 ? 7.069 5.991 -25.422 1.00 47.28 96 SER A O 1
ATOM 764 N N . ASP A 1 97 ? 7.111 3.869 -26.196 1.00 42.91 97 ASP A N 1
ATOM 765 C CA . ASP A 1 97 ? 7.959 4.099 -27.353 1.00 42.91 97 ASP A CA 1
ATOM 766 C C . ASP A 1 97 ? 7.023 4.685 -28.415 1.00 42.91 97 ASP A C 1
ATOM 768 O O . ASP A 1 97 ? 6.013 4.067 -28.769 1.00 42.91 97 ASP A O 1
ATOM 772 N N . ASP A 1 98 ? 7.258 5.932 -28.815 1.00 47.38 98 ASP A N 1
ATOM 773 C CA . ASP A 1 98 ? 6.511 6.551 -29.907 1.00 47.38 98 ASP A CA 1
ATOM 774 C C . ASP A 1 98 ? 6.821 5.772 -31.196 1.00 47.38 98 ASP A C 1
ATOM 776 O O . ASP A 1 98 ? 7.878 5.954 -31.797 1.00 47.38 98 ASP A O 1
ATOM 780 N N . GLY A 1 99 ? 5.900 4.905 -31.629 1.00 46.22 99 GLY A N 1
ATOM 781 C CA . GLY A 1 99 ? 5.956 4.272 -32.949 1.00 46.22 99 GLY A CA 1
ATOM 782 C C . GLY A 1 99 ? 5.296 2.895 -33.036 1.00 46.22 99 GLY A C 1
ATOM 783 O O . GLY A 1 99 ? 5.916 1.890 -32.724 1.00 46.22 99 GLY A O 1
ATOM 784 N N . ASP A 1 100 ? 4.046 2.878 -33.507 1.00 49.19 100 ASP A N 1
ATOM 785 C CA . ASP A 1 100 ? 3.361 1.806 -34.250 1.00 49.19 100 ASP A CA 1
ATOM 786 C C . ASP A 1 100 ? 3.600 0.321 -33.892 1.00 49.19 100 ASP A C 1
ATOM 788 O O . ASP A 1 100 ? 4.562 -0.297 -34.337 1.00 49.19 100 ASP A O 1
ATOM 792 N N . ALA A 1 101 ? 2.577 -0.319 -33.303 1.00 40.38 101 ALA A N 1
ATOM 793 C CA . ALA A 1 101 ? 2.073 -1.617 -33.784 1.00 40.38 101 ALA A CA 1
ATOM 794 C C . ALA A 1 101 ? 0.657 -1.925 -33.236 1.00 40.38 101 ALA A C 1
ATOM 796 O O . ALA A 1 101 ? 0.421 -1.799 -32.029 1.00 40.38 101 ALA A O 1
ATOM 797 N N . PRO A 1 102 ? -0.302 -2.353 -34.085 1.00 48.97 102 PRO A N 1
ATOM 798 C CA . PRO A 1 102 ? -1.633 -2.750 -33.654 1.00 48.97 102 PRO A CA 1
ATOM 799 C C . PRO A 1 102 ? -1.632 -4.214 -33.196 1.00 48.97 102 PRO A C 1
ATOM 801 O O . PRO A 1 102 ? -1.301 -5.117 -33.955 1.00 48.97 102 PRO A O 1
ATOM 804 N N . PHE A 1 103 ? -2.091 -4.424 -31.963 1.00 51.00 103 PHE A N 1
ATOM 805 C CA . PHE A 1 103 ? -2.465 -5.722 -31.394 1.00 51.00 103 PHE A CA 1
ATOM 806 C C . PHE A 1 103 ? -1.325 -6.746 -31.287 1.00 51.00 103 PHE A C 1
ATOM 808 O O . PHE A 1 103 ? -1.272 -7.720 -32.033 1.00 51.00 103 PHE A O 1
ATOM 815 N N . ASP A 1 104 ? -0.462 -6.565 -30.286 1.00 41.59 104 ASP A N 1
ATOM 816 C CA . ASP A 1 104 ? 0.455 -7.617 -29.853 1.00 41.59 104 ASP A CA 1
ATOM 817 C C . ASP A 1 104 ? -0.088 -8.295 -28.588 1.00 41.59 104 ASP A C 1
ATOM 819 O O . ASP A 1 104 ? -0.448 -7.649 -27.597 1.00 41.59 104 ASP A O 1
ATOM 823 N N . VAL A 1 105 ? -0.228 -9.615 -28.665 1.00 40.91 105 VAL A N 1
ATOM 824 C CA . VAL A 1 105 ? -0.816 -10.459 -27.621 1.00 40.91 105 VAL A CA 1
ATOM 825 C C . VAL A 1 105 ? 0.103 -10.392 -26.397 1.00 40.91 105 VAL A C 1
ATOM 827 O O . VAL A 1 105 ? 1.277 -10.744 -26.525 1.00 40.91 105 VAL A O 1
ATOM 830 N N . PRO A 1 106 ? -0.360 -9.962 -25.205 1.00 39.06 106 PRO A N 1
ATOM 831 C CA . PRO A 1 106 ? 0.533 -9.853 -24.063 1.00 39.06 106 PRO A CA 1
ATOM 832 C C . PRO A 1 106 ? 1.078 -11.233 -23.703 1.00 39.06 106 PRO A C 1
ATOM 834 O O . PRO A 1 106 ? 0.325 -12.138 -23.331 1.00 39.06 106 PRO A O 1
ATOM 837 N N . SER A 1 107 ? 2.398 -11.392 -23.802 1.00 35.53 107 SER A N 1
ATOM 838 C CA . SER A 1 107 ? 3.091 -12.493 -23.153 1.00 35.53 107 SER A CA 1
ATOM 839 C C . SER A 1 107 ? 2.763 -12.421 -21.659 1.00 35.53 107 SER A C 1
ATOM 841 O O . SER A 1 107 ? 2.796 -11.355 -21.042 1.00 35.53 107 SER A O 1
ATOM 843 N N . TRP A 1 108 ? 2.392 -13.552 -21.063 1.00 30.56 108 TRP A N 1
ATOM 844 C CA . TRP A 1 108 ? 2.027 -13.678 -19.645 1.00 30.56 108 TRP A CA 1
ATOM 845 C C . TRP A 1 108 ? 3.236 -13.500 -18.693 1.00 30.56 108 TRP A C 1
ATOM 847 O O . TRP A 1 108 ? 3.369 -14.211 -17.702 1.00 30.56 108 TRP A O 1
ATOM 857 N N . GLY A 1 109 ? 4.150 -12.573 -18.997 1.00 35.31 109 GLY A N 1
ATOM 858 C CA . GLY A 1 109 ? 5.417 -12.369 -18.294 1.00 35.31 109 GLY A CA 1
ATOM 859 C C . GLY A 1 109 ? 5.436 -11.239 -17.261 1.00 35.31 109 GLY A C 1
ATOM 860 O O . GLY A 1 109 ? 6.425 -11.097 -16.555 1.00 35.31 109 GLY A O 1
ATOM 861 N N . GLU A 1 110 ? 4.380 -10.435 -17.133 1.00 44.06 110 GLU A N 1
ATOM 862 C CA . GLU A 1 110 ? 4.445 -9.172 -16.370 1.00 44.06 110 GLU A CA 1
ATOM 863 C C . GLU A 1 110 ? 3.466 -9.118 -15.188 1.00 44.06 110 GLU A C 1
ATOM 865 O O . GLU A 1 110 ? 3.021 -8.049 -14.770 1.00 44.06 110 GLU A O 1
ATOM 870 N N . VAL A 1 111 ? 3.129 -10.271 -14.603 1.00 32.56 111 VAL A N 1
ATOM 871 C CA . VAL A 1 111 ? 2.492 -10.273 -13.281 1.00 32.56 111 VAL A CA 1
ATOM 872 C C . VAL A 1 111 ? 3.584 -10.067 -12.240 1.00 32.56 111 VAL A C 1
ATOM 874 O O . VAL A 1 111 ? 4.245 -11.000 -11.789 1.00 32.56 111 VAL A O 1
ATOM 877 N N . VAL A 1 112 ? 3.771 -8.811 -11.847 1.00 40.69 112 VAL A N 1
ATOM 878 C CA . VAL A 1 112 ? 4.541 -8.465 -10.657 1.00 40.69 112 VAL A CA 1
ATOM 879 C C . VAL A 1 112 ? 3.787 -8.988 -9.433 1.00 40.69 112 VAL A C 1
ATOM 881 O O . VAL A 1 112 ? 2.785 -8.411 -9.016 1.00 40.69 112 VAL A O 1
ATOM 884 N N . SER A 1 113 ? 4.260 -10.102 -8.876 1.00 33.03 113 SER A N 1
ATOM 885 C CA . SER A 1 113 ? 3.790 -10.632 -7.597 1.00 33.03 113 SER A CA 1
ATOM 886 C C . SER A 1 113 ? 4.531 -9.933 -6.460 1.00 33.03 113 SER A C 1
ATOM 888 O O . SER A 1 113 ? 5.754 -10.032 -6.369 1.00 33.03 113 SER A O 1
ATOM 890 N N . LEU A 1 114 ? 3.812 -9.210 -5.600 1.00 42.88 114 LEU A N 1
ATOM 891 C CA . LEU A 1 114 ? 4.390 -8.553 -4.426 1.00 42.88 114 LEU A CA 1
ATOM 892 C C . LEU A 1 114 ? 3.681 -9.022 -3.156 1.00 42.88 114 LEU A C 1
ATOM 894 O O . LEU A 1 114 ? 2.500 -8.761 -2.954 1.00 42.88 114 LEU A O 1
ATOM 898 N N . VAL A 1 115 ? 4.443 -9.654 -2.261 1.00 37.72 115 VAL A N 1
ATOM 899 C CA . VAL A 1 115 ? 4.034 -9.970 -0.887 1.00 37.72 115 VAL A CA 1
ATOM 900 C C . VAL A 1 115 ? 4.444 -8.802 0.011 1.00 37.72 115 VAL A C 1
ATOM 902 O O . VAL A 1 115 ? 5.604 -8.659 0.387 1.00 37.72 115 VAL A O 1
ATOM 905 N N . ARG A 1 116 ? 3.506 -7.926 0.362 1.00 40.72 116 ARG A N 1
ATOM 906 C CA . ARG A 1 116 ? 3.732 -6.815 1.296 1.00 40.72 116 ARG A CA 1
ATOM 907 C 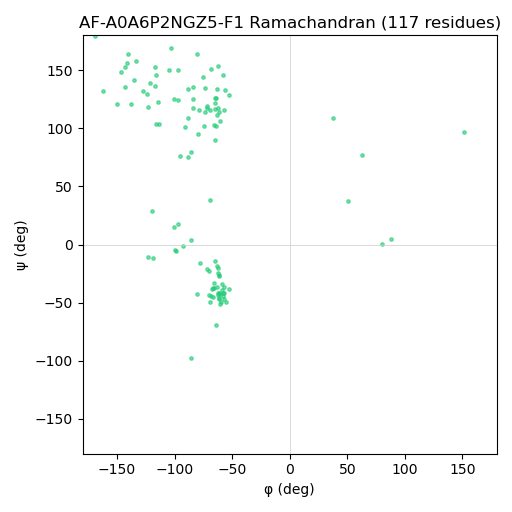C . ARG A 1 116 ? 3.470 -7.304 2.727 1.00 40.72 116 ARG A C 1
ATOM 909 O O . ARG A 1 116 ? 2.450 -6.996 3.328 1.00 40.72 116 ARG A O 1
ATOM 916 N N . THR A 1 117 ? 4.382 -8.079 3.303 1.00 35.00 117 THR A N 1
ATOM 917 C CA . THR A 1 117 ? 4.274 -8.445 4.724 1.00 35.00 117 THR A CA 1
ATOM 918 C C . THR A 1 117 ? 4.369 -7.181 5.585 1.00 35.00 117 THR A C 1
ATOM 920 O O . THR A 1 117 ? 5.409 -6.535 5.644 1.00 35.00 117 THR A O 1
ATOM 923 N N . VAL A 1 118 ? 3.286 -6.781 6.242 1.00 36.72 118 VAL A N 1
ATOM 924 C CA . VAL A 1 118 ? 3.393 -5.794 7.317 1.00 36.72 118 VAL A CA 1
ATOM 925 C C . VAL A 1 118 ? 3.766 -6.604 8.581 1.00 36.72 118 VAL A C 1
ATOM 927 O O . VAL A 1 118 ? 3.342 -7.742 8.765 1.00 36.72 118 VAL A O 1
ATOM 930 N N . PHE A 1 119 ? 4.721 -6.099 9.354 1.00 43.50 119 PHE A N 1
ATOM 931 C CA . PHE A 1 119 ? 4.842 -6.394 10.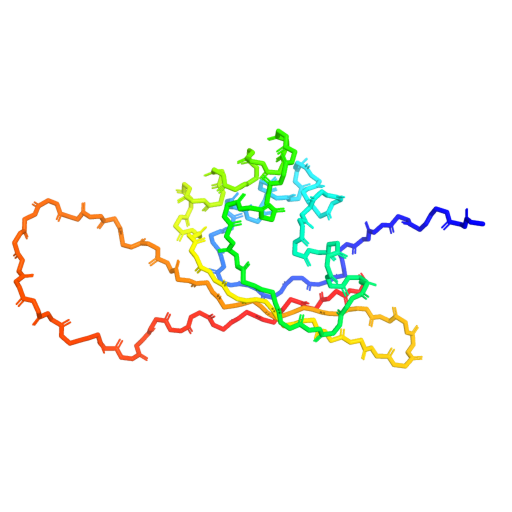782 1.00 43.50 119 PHE A CA 1
ATOM 932 C C . PHE A 1 119 ? 4.829 -5.030 11.461 1.00 43.50 119 PHE A C 1
ATOM 934 O O . PHE A 1 119 ? 5.482 -4.120 10.891 1.00 43.50 119 PHE A O 1
#

Radius of gyration: 15.66 Å; Cα contacts (8 Å, |Δi|>4): 169; chains: 1; bounding box: 26×30×56 Å

Foldseek 3Di:
DDPDDFDADDWDFPQDVVLVVVCVVLVVCVVALLNVCLLPDQDKDKDDVVSQPDPVSVVNQVSCVVSQQHIWMKGWDADPVSFIWIKIWGGRDPPPPPDDDPDDDDDPPRGGTTTGGGD

Organism: NCBI:txid488732

Nearest PDB structures (foldseek):
  6mwz-assembly1_B  TM=9.358E-01  e=1.692E-06  Pseudomonas aeruginosa UCBPP-PA14
  6mwz-assembly1_A  TM=9.384E-01  e=3.774E-06  Pseudomonas aeruginosa UCBPP-PA14
  6d6n-assembly2_D  TM=9.350E-01  e=5.813E-06  Pseudomonas aeruginosa PAO1
  6mvn-assembly1_A  TM=9.506E-01  e=6.576E-06  Pseudomonas aeruginosa UCBPP-PA14
  6mwh-assembly1_B  TM=8.752E-01  e=4.830E-06  Pseudomonas aeruginosa UCBPP-PA14

Sequence (119 aa):
MTGGTLKIGRILSNYPEAWLSRYRE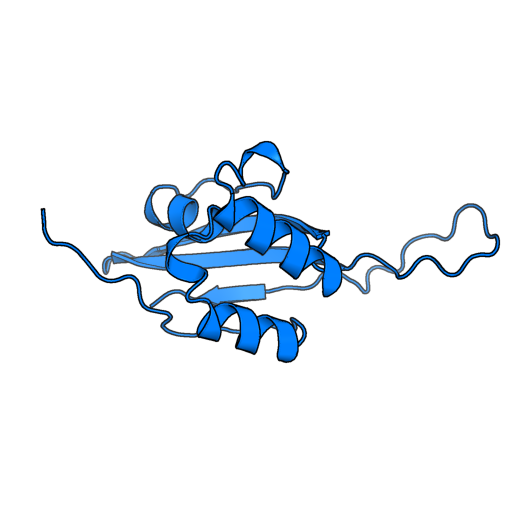RAYLMIDPIALHAMSSLTPIIWCDRIFATTEQRELRIGSRMYGLSDGVSFPAHNRHGDVACVSFVRQARVSDDGDAPFDVPSWGEVVSLVRTVF

Secondary structure (DSSP, 8-state):
--------------S-HHHHHHHHHTTGGGT-HHHHHHHH--S-EE--GGG--SHHHHHHHHHHHHTTEEEEEEEEEE-TTS-EEEEEEEEEPP---SS--S-PPPPTT----EEE---

Mean predicted aligned error: 9.94 Å

InterPro domains:
  IPR005143 Transcription factor LuxR-like, autoinducer-binding domain [PF03472] (11-99)
  IPR036693 Transcription factor LuxR-like, autoinducer-binding domain superfamily [G3DSA:3.30.450.80] (1-102)
  IPR036693 Transcription factor LuxR-like, autoinducer-binding domain superfamily [SSF75516] (10-95)